Protein AF-A0A9C6UCA7-F1 (afdb_monomer)

Nearest PDB structures (foldseek):
  7qqg-assembly1_A  TM=9.571E-01  e=8.370E-09  Homo sapiens
  7qqh-assembly1_A  TM=9.563E-01  e=1.200E-08  Homo sapiens
  7qqg-assembly2_B  TM=9.559E-01  e=1.200E-08  Homo sapiens
  7qqg-assembly2_C  TM=9.600E-01  e=1.720E-08  Homo sapiens
  7qqg-assembly1_D  TM=9.188E-01  e=1.940E-08  Homo sapiens

Radius of gyration: 24.91 Å; Cα contacts (8 Å, |Δi|>4): 183; chains: 1; bounding box: 49×78×44 Å

Foldseek 3Di:
DVLVVCCVPVVDDQKAQPCVVPVPDPVSVPDDQKIARRNWKIWRADPDPPDQWDKDADAAAWKAWPPPRDIDGDRDIDPGHGHHPVRTTMIGGPPPDDDPPPPDPDDDDDDDDDDDDDDDDDDDDDDDDDD

Structure (mmCIF, N/CA/C/O backbone):
data_AF-A0A9C6UCA7-F1
#
_entry.id   AF-A0A9C6UCA7-F1
#
loop_
_atom_site.group_PDB
_atom_site.id
_atom_site.type_symbol
_atom_site.label_atom_id
_atom_site.label_alt_id
_atom_site.label_comp_id
_atom_site.label_asym_id
_atom_site.label_entity_id
_atom_site.label_seq_id
_atom_site.pdbx_PDB_ins_code
_atom_site.Cartn_x
_atom_site.Cartn_y
_atom_site.Cartn_z
_atom_site.occupancy
_atom_site.B_iso_or_equiv
_atom_site.auth_seq_id
_atom_site.auth_comp_id
_atom_site.auth_asym_id
_atom_site.auth_atom_id
_atom_site.pdbx_PDB_model_num
ATOM 1 N N . MET A 1 1 ? -1.208 7.340 -17.049 1.00 59.69 1 MET A N 1
ATOM 2 C CA . MET A 1 1 ? -0.645 7.132 -18.405 1.00 59.69 1 MET A CA 1
ATOM 3 C C . MET A 1 1 ? 0.790 6.6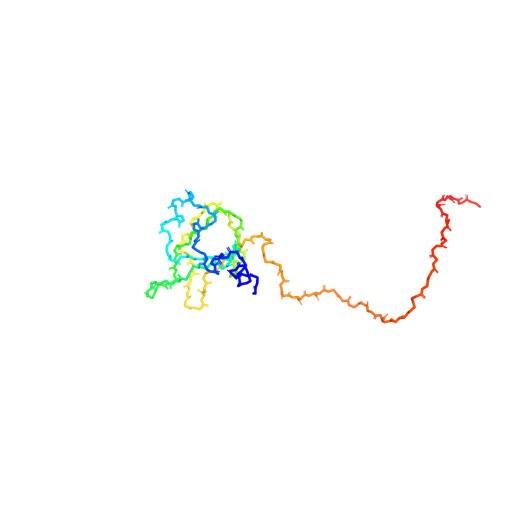12 -18.383 1.00 59.69 1 MET A C 1
ATOM 5 O O . MET A 1 1 ? 1.072 5.726 -19.172 1.00 59.69 1 MET A O 1
ATOM 9 N N . ALA A 1 2 ? 1.670 7.074 -17.482 1.00 77.56 2 ALA A N 1
ATOM 10 C CA . ALA A 1 2 ? 3.055 6.584 -17.419 1.00 77.56 2 ALA A CA 1
ATOM 11 C C . ALA A 1 2 ? 3.165 5.058 -17.201 1.00 77.56 2 ALA A C 1
ATOM 13 O O . ALA A 1 2 ? 3.810 4.397 -18.003 1.00 77.56 2 ALA A O 1
ATOM 14 N N . ALA A 1 3 ? 2.468 4.490 -16.207 1.00 79.31 3 ALA A N 1
ATOM 15 C CA . ALA A 1 3 ? 2.510 3.046 -15.932 1.00 79.31 3 ALA A CA 1
ATOM 16 C C . ALA A 1 3 ? 2.017 2.180 -17.111 1.00 79.31 3 ALA A C 1
ATOM 18 O O . ALA A 1 3 ? 2.656 1.199 -17.470 1.00 79.31 3 ALA A O 1
ATOM 19 N N . MET A 1 4 ? 0.925 2.578 -17.776 1.00 83.94 4 MET A N 1
ATOM 20 C CA . MET A 1 4 ? 0.438 1.870 -18.970 1.00 83.94 4 MET A CA 1
ATOM 21 C C . MET A 1 4 ? 1.442 1.927 -20.127 1.00 83.94 4 MET A C 1
ATOM 23 O O . MET A 1 4 ? 1.646 0.928 -20.804 1.00 83.94 4 MET A O 1
ATOM 27 N N . ASN A 1 5 ? 2.098 3.073 -20.337 1.00 87.06 5 ASN A N 1
ATOM 28 C CA . ASN A 1 5 ? 3.129 3.192 -21.367 1.00 87.06 5 ASN A CA 1
ATOM 29 C C . ASN A 1 5 ? 4.346 2.304 -21.057 1.00 87.06 5 ASN A C 1
ATOM 31 O O . ASN A 1 5 ? 4.850 1.624 -21.942 1.00 87.06 5 ASN A O 1
ATOM 35 N N . GLN A 1 6 ? 4.780 2.259 -19.792 1.00 84.62 6 GLN A N 1
ATOM 36 C CA . GLN A 1 6 ? 5.868 1.375 -19.357 1.00 84.62 6 GLN A CA 1
ATOM 37 C C . GLN A 1 6 ? 5.528 -0.101 -19.573 1.00 84.62 6 GLN A C 1
ATOM 39 O O . GLN A 1 6 ? 6.383 -0.867 -20.003 1.00 84.62 6 GLN A O 1
ATOM 44 N N . SER A 1 7 ? 4.270 -0.491 -19.370 1.00 86.94 7 SER A N 1
ATOM 45 C CA . SER A 1 7 ? 3.827 -1.857 -19.649 1.00 86.94 7 SER A CA 1
ATOM 46 C C . SER A 1 7 ? 3.943 -2.229 -21.127 1.00 86.94 7 SER A C 1
ATOM 48 O O . SER A 1 7 ? 4.423 -3.310 -21.454 1.00 86.94 7 SER A O 1
ATOM 50 N N . VAL A 1 8 ? 3.594 -1.307 -22.029 1.00 90.12 8 VAL A N 1
ATOM 51 C CA . VAL A 1 8 ? 3.721 -1.520 -23.479 1.00 90.12 8 VAL A CA 1
ATOM 52 C C . VAL A 1 8 ? 5.185 -1.571 -23.924 1.00 90.12 8 VAL A C 1
ATOM 54 O O . VAL A 1 8 ? 5.531 -2.370 -24.789 1.00 90.12 8 VAL A O 1
ATOM 57 N N . VAL A 1 9 ? 6.042 -0.718 -23.358 1.00 90.38 9 VAL A N 1
ATOM 58 C CA . VAL A 1 9 ? 7.435 -0.569 -23.810 1.00 90.38 9 VAL A CA 1
ATOM 59 C C . VAL A 1 9 ? 8.371 -1.600 -23.177 1.00 90.38 9 VAL A C 1
ATOM 61 O O . VAL A 1 9 ? 9.195 -2.183 -23.876 1.00 90.38 9 VAL A O 1
ATOM 64 N N . ALA A 1 10 ? 8.268 -1.808 -21.866 1.00 87.06 10 ALA A N 1
ATOM 65 C CA . ALA A 1 10 ? 9.217 -2.591 -21.075 1.00 87.06 10 ALA A CA 1
ATOM 66 C C . ALA A 1 10 ? 8.636 -3.916 -20.555 1.00 87.06 10 ALA A C 1
ATOM 68 O O . ALA A 1 10 ? 9.370 -4.723 -19.990 1.00 87.06 10 ALA A O 1
ATOM 69 N N . GLY A 1 11 ? 7.330 -4.151 -20.722 1.00 86.81 11 GLY A N 1
ATOM 70 C CA . GLY A 1 11 ? 6.659 -5.335 -20.182 1.00 86.81 11 GLY A CA 1
ATOM 71 C C . GLY A 1 11 ? 6.431 -5.284 -18.669 1.00 86.81 11 GLY A C 1
ATOM 72 O O . GLY A 1 11 ? 5.997 -6.276 -18.088 1.00 86.81 11 GLY A O 1
ATOM 73 N N . THR A 1 12 ? 6.695 -4.146 -18.019 1.00 88.31 12 THR A N 1
ATOM 74 C CA . THR A 1 12 ? 6.445 -3.973 -16.585 1.00 88.31 12 THR A CA 1
ATOM 75 C C . THR A 1 12 ? 4.942 -4.081 -16.302 1.00 88.31 12 THR A C 1
ATOM 77 O O . THR A 1 12 ? 4.139 -3.454 -17.005 1.00 88.31 12 THR A O 1
ATOM 80 N N . PRO A 1 13 ? 4.507 -4.856 -15.296 1.00 89.12 13 PRO A N 1
ATOM 81 C CA . PRO A 1 13 ? 3.097 -4.909 -14.934 1.00 89.12 13 PRO A CA 1
ATOM 82 C C . PRO A 1 13 ? 2.602 -3.526 -14.493 1.00 89.12 13 PRO A C 1
ATOM 84 O O . PRO A 1 13 ? 3.323 -2.755 -13.863 1.00 89.12 13 PRO A O 1
ATOM 87 N N . VAL A 1 14 ? 1.347 -3.203 -14.814 1.00 89.12 14 VAL A N 1
ATOM 88 C CA . VAL A 1 14 ? 0.724 -1.947 -14.357 1.00 89.12 14 VAL A CA 1
ATOM 89 C C . VAL A 1 14 ? 0.506 -1.974 -12.842 1.00 89.12 14 VAL A C 1
ATOM 91 O O . VAL A 1 14 ? 0.658 -0.945 -12.182 1.00 89.12 14 VAL A O 1
ATOM 94 N N . ASN A 1 15 ? 0.181 -3.152 -12.312 1.00 91.75 15 ASN A N 1
ATOM 95 C CA . ASN A 1 15 ? -0.010 -3.445 -10.900 1.00 91.75 15 ASN A CA 1
ATOM 96 C C . ASN A 1 15 ? 1.038 -4.459 -10.397 1.00 91.75 15 ASN A C 1
ATOM 98 O O . ASN A 1 15 ? 0.715 -5.641 -10.251 1.00 91.75 15 ASN A O 1
ATOM 102 N N . PRO A 1 16 ? 2.306 -4.055 -10.191 1.00 92.19 16 PRO A N 1
ATOM 103 C CA . PRO A 1 16 ? 3.293 -4.976 -9.655 1.00 92.19 16 PRO A CA 1
ATOM 104 C C . PRO A 1 16 ? 2.943 -5.381 -8.214 1.00 92.19 16 PRO A C 1
ATOM 106 O O . PRO A 1 16 ? 2.444 -4.558 -7.440 1.00 92.19 16 PRO A O 1
ATOM 109 N N . PRO A 1 17 ? 3.234 -6.630 -7.823 1.00 92.81 17 PRO A N 1
ATOM 110 C CA . PRO A 1 17 ? 3.215 -7.019 -6.418 1.00 92.81 17 PRO A CA 1
ATOM 111 C C . PRO A 1 17 ? 4.312 -6.274 -5.647 1.00 92.81 17 PRO A C 1
ATOM 113 O O . PRO A 1 17 ? 5.311 -5.848 -6.228 1.00 92.81 17 PRO A O 1
ATOM 116 N N . ILE A 1 18 ? 4.159 -6.116 -4.333 1.00 93.94 18 ILE A N 1
ATOM 117 C CA . ILE A 1 18 ? 5.053 -5.240 -3.558 1.00 93.94 18 ILE A CA 1
ATOM 118 C C . ILE A 1 18 ? 6.509 -5.730 -3.483 1.00 93.94 18 ILE A C 1
ATOM 120 O O . ILE A 1 18 ? 7.424 -4.908 -3.435 1.00 93.94 18 ILE A O 1
ATOM 124 N N . TRP A 1 19 ? 6.748 -7.044 -3.568 1.00 92.62 19 TRP A N 1
ATOM 125 C CA . TRP A 1 19 ? 8.095 -7.628 -3.646 1.00 92.62 19 TRP A CA 1
ATOM 126 C C . TRP A 1 19 ? 8.842 -7.265 -4.937 1.00 92.62 19 TRP A C 1
ATOM 128 O O . TRP A 1 19 ? 10.038 -7.511 -5.047 1.00 92.62 19 TRP A O 1
ATOM 138 N N . TRP A 1 20 ? 8.175 -6.654 -5.921 1.00 91.44 20 TRP A N 1
ATOM 139 C CA . TRP A 1 20 ? 8.822 -6.174 -7.144 1.00 91.44 20 TRP A CA 1
ATOM 140 C C . TRP A 1 20 ? 9.883 -5.097 -6.871 1.00 91.44 20 TRP A C 1
ATOM 142 O O . TRP A 1 20 ? 10.838 -4.972 -7.634 1.00 91.44 20 TRP A O 1
ATOM 152 N N . LEU A 1 21 ? 9.728 -4.324 -5.790 1.00 89.06 21 LEU A N 1
ATOM 153 C CA . LEU A 1 21 ? 10.707 -3.308 -5.385 1.00 89.06 21 LEU A CA 1
ATOM 154 C C . LEU A 1 21 ? 11.979 -3.928 -4.800 1.00 89.06 21 LEU A C 1
ATOM 156 O O . LEU A 1 21 ? 13.071 -3.412 -5.028 1.00 89.06 21 LEU A O 1
ATOM 160 N N . ASP A 1 22 ? 11.827 -5.018 -4.052 1.00 89.38 22 ASP A N 1
ATOM 161 C CA . ASP A 1 22 ? 12.929 -5.770 -3.467 1.00 89.38 22 ASP A CA 1
ATOM 162 C C . ASP A 1 22 ? 12.570 -7.266 -3.413 1.00 89.38 22 ASP A C 1
ATOM 164 O O . ASP A 1 22 ? 11.822 -7.692 -2.528 1.00 89.38 22 ASP A O 1
ATOM 168 N N . PRO A 1 23 ? 13.107 -8.089 -4.331 1.00 89.94 23 PRO A N 1
ATOM 169 C CA . PRO A 1 23 ? 12.813 -9.518 -4.369 1.00 89.94 23 PRO A CA 1
ATOM 170 C C . PRO A 1 23 ? 13.459 -10.297 -3.213 1.00 89.94 23 PRO A C 1
ATOM 172 O O . PRO A 1 23 ? 13.218 -11.496 -3.085 1.00 89.94 23 PRO A O 1
ATOM 175 N N . THR A 1 24 ? 14.306 -9.658 -2.399 1.00 93.06 24 THR A N 1
ATOM 176 C CA . THR A 1 24 ? 14.942 -10.275 -1.227 1.00 93.06 24 THR A CA 1
ATOM 177 C C . THR A 1 24 ? 14.157 -10.058 0.067 1.00 93.06 24 THR A C 1
ATOM 179 O O . THR A 1 24 ? 14.456 -10.694 1.078 1.00 93.06 24 THR A O 1
ATOM 182 N N . ASP A 1 25 ? 13.128 -9.208 0.039 1.00 93.38 25 ASP A N 1
ATOM 183 C CA . ASP A 1 25 ? 12.283 -8.918 1.191 1.00 93.38 25 ASP A CA 1
ATOM 184 C C . ASP A 1 25 ? 11.278 -10.058 1.444 1.00 93.38 25 ASP A C 1
ATOM 186 O O . ASP A 1 25 ? 10.241 -10.185 0.790 1.00 93.3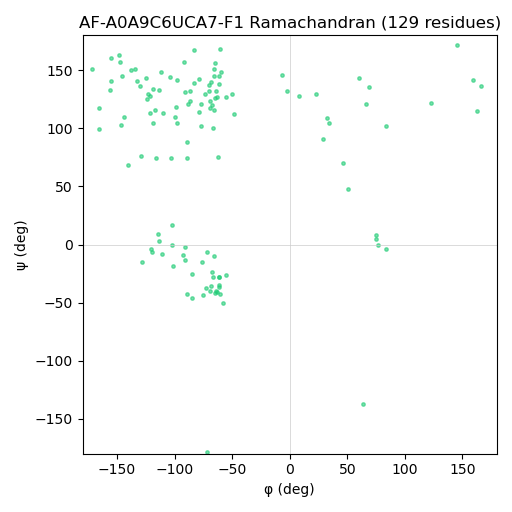8 25 ASP A O 1
ATOM 190 N N . GLU A 1 26 ? 11.578 -10.898 2.438 1.00 93.69 26 GLU A N 1
ATOM 191 C CA . GLU A 1 26 ? 10.725 -12.026 2.827 1.00 93.69 26 GLU A CA 1
ATOM 192 C C . GLU A 1 26 ? 9.325 -11.623 3.305 1.00 93.69 26 GLU A C 1
ATOM 194 O O . GLU A 1 26 ? 8.402 -12.439 3.221 1.00 93.69 26 GLU A O 1
ATOM 199 N N . ALA A 1 27 ? 9.157 -10.420 3.860 1.00 93.31 27 ALA A N 1
ATOM 200 C CA . ALA A 1 27 ? 7.846 -9.941 4.284 1.00 93.31 27 ALA A CA 1
ATOM 201 C C . ALA A 1 27 ? 7.023 -9.531 3.060 1.00 93.31 27 ALA A C 1
ATOM 203 O O . ALA A 1 27 ? 5.874 -9.953 2.937 1.00 93.31 27 ALA A O 1
ATOM 204 N N . ALA A 1 28 ? 7.640 -8.822 2.111 1.00 92.94 28 ALA A N 1
ATOM 205 C CA . ALA A 1 28 ? 7.003 -8.456 0.849 1.00 92.94 28 ALA A CA 1
ATOM 206 C C . ALA A 1 28 ? 6.598 -9.681 0.010 1.00 92.94 28 ALA A C 1
ATOM 208 O O . ALA A 1 28 ? 5.571 -9.661 -0.661 1.00 92.94 28 ALA A O 1
ATOM 209 N N . LEU A 1 29 ? 7.385 -10.763 0.055 1.00 93.69 29 LEU A N 1
ATOM 210 C CA . LEU A 1 29 ? 7.088 -12.018 -0.648 1.00 93.69 29 LEU A CA 1
ATOM 211 C C . LEU A 1 29 ? 5.867 -12.765 -0.092 1.00 93.69 29 LEU A C 1
ATOM 213 O O . LEU A 1 29 ? 5.277 -13.575 -0.804 1.00 93.69 29 LEU A O 1
ATOM 217 N N . LYS A 1 30 ? 5.512 -12.534 1.177 1.00 93.75 30 LYS A N 1
ATOM 218 C CA . LYS A 1 30 ? 4.363 -13.170 1.845 1.00 93.75 30 LYS A CA 1
ATOM 219 C C . LYS A 1 30 ? 3.078 -12.360 1.711 1.00 93.75 30 LYS A C 1
ATOM 221 O O . LYS A 1 30 ? 2.019 -12.881 2.039 1.00 93.75 30 LYS A O 1
ATOM 226 N N . GLU A 1 31 ? 3.179 -11.112 1.274 1.00 92.38 31 GLU A N 1
ATOM 227 C CA . GLU A 1 31 ? 2.047 -10.206 1.164 1.00 92.38 31 GLU A CA 1
ATOM 228 C C . GLU A 1 31 ? 1.371 -10.353 -0.203 1.00 92.38 31 GLU A C 1
ATOM 230 O O . GLU A 1 31 ? 1.988 -10.157 -1.253 1.00 92.38 31 GLU A O 1
ATOM 235 N N . ASP A 1 32 ? 0.089 -10.703 -0.186 1.00 91.75 32 ASP A N 1
ATOM 236 C CA . ASP A 1 32 ? -0.745 -10.921 -1.369 1.00 91.75 32 ASP A CA 1
ATOM 237 C C . ASP A 1 32 ? -1.951 -9.971 -1.435 1.00 91.75 32 ASP A C 1
ATOM 239 O O . ASP A 1 32 ? -2.658 -9.925 -2.444 1.00 91.75 32 ASP A O 1
ATOM 243 N N . SER A 1 33 ? -2.170 -9.178 -0.384 1.00 92.56 33 SER A N 1
ATOM 244 C CA . SER A 1 33 ? -3.318 -8.285 -0.248 1.00 92.56 33 SER A CA 1
ATOM 245 C C . SER A 1 33 ? -2.987 -6.815 -0.525 1.00 92.56 33 SER A C 1
ATOM 247 O O . SER A 1 33 ? -3.873 -5.959 -0.465 1.00 92.56 33 SER A O 1
ATOM 249 N N . GLU A 1 34 ? -1.726 -6.519 -0.842 1.00 95.12 34 GLU A N 1
ATOM 250 C CA . GLU A 1 34 ? -1.202 -5.187 -1.148 1.00 95.12 34 GLU A CA 1
ATOM 251 C C . GLU A 1 34 ? -0.521 -5.196 -2.512 1.00 95.12 34 GLU A C 1
ATOM 253 O O . GLU A 1 34 ? 0.135 -6.164 -2.904 1.00 95.12 34 GLU A O 1
ATOM 258 N N . PHE A 1 35 ? -0.660 -4.105 -3.259 1.00 94.75 35 PHE A N 1
ATOM 259 C CA . PHE A 1 35 ? -0.054 -3.997 -4.581 1.00 94.75 35 PHE A CA 1
ATOM 260 C C . PHE A 1 35 ? 0.365 -2.569 -4.896 1.00 94.75 35 PHE A C 1
ATOM 262 O O . PHE A 1 35 ? -0.155 -1.592 -4.350 1.00 94.75 35 PHE A O 1
ATOM 269 N N . LEU A 1 36 ? 1.311 -2.456 -5.819 1.00 94.19 36 LEU A N 1
ATOM 270 C CA . LEU A 1 36 ? 1.768 -1.185 -6.345 1.00 94.19 36 LEU A CA 1
ATOM 271 C C . LEU A 1 36 ? 0.971 -0.803 -7.592 1.00 94.19 36 LEU A C 1
ATOM 273 O O . LEU A 1 36 ? 0.420 -1.646 -8.293 1.00 94.19 36 LEU A O 1
ATOM 277 N N . LEU A 1 37 ? 0.939 0.486 -7.895 1.00 91.12 37 LEU A N 1
ATOM 278 C CA . LEU A 1 37 ? 0.475 1.046 -9.155 1.00 91.12 37 LEU A CA 1
ATOM 279 C C . LEU A 1 37 ? 1.653 1.789 -9.788 1.00 91.12 37 LEU A C 1
ATOM 281 O O . LEU A 1 37 ? 2.036 2.877 -9.350 1.00 91.12 37 LEU A O 1
ATOM 285 N N . GLY A 1 38 ? 2.251 1.182 -10.815 1.00 87.50 38 GLY A N 1
ATOM 286 C CA . GLY A 1 38 ? 3.608 1.538 -11.231 1.00 87.50 38 GLY A CA 1
ATOM 287 C C . GLY A 1 38 ? 4.614 1.224 -10.119 1.00 87.50 38 GLY A C 1
ATOM 288 O O . GLY A 1 38 ? 4.515 0.185 -9.486 1.00 87.50 38 GLY A O 1
ATOM 289 N N . GLU A 1 39 ? 5.562 2.122 -9.858 1.00 85.50 39 GLU A N 1
ATOM 290 C CA . GLU A 1 39 ? 6.644 1.894 -8.878 1.00 85.50 39 GLU A CA 1
ATOM 291 C C . GLU A 1 39 ? 6.556 2.818 -7.653 1.00 85.50 39 GLU A C 1
ATOM 293 O O . GLU A 1 39 ? 7.440 2.823 -6.804 1.00 85.50 39 GLU A O 1
ATOM 298 N N . SER A 1 40 ? 5.514 3.648 -7.572 1.00 90.44 40 SER A N 1
ATOM 299 C CA . SER A 1 40 ? 5.493 4.796 -6.662 1.00 90.44 40 SER A CA 1
ATOM 300 C C . SER A 1 40 ? 4.273 4.910 -5.763 1.00 90.44 40 SER A C 1
ATOM 302 O O . SER A 1 40 ? 4.305 5.685 -4.808 1.00 90.44 40 SER A O 1
ATOM 304 N N . LEU A 1 41 ? 3.204 4.181 -6.063 1.00 93.56 41 LEU A N 1
ATOM 305 C CA . LEU A 1 41 ? 1.933 4.236 -5.354 1.00 93.56 41 LEU A CA 1
ATOM 306 C C . LEU A 1 41 ? 1.606 2.829 -4.858 1.00 93.56 41 LEU A C 1
ATOM 308 O O . LEU A 1 41 ? 1.647 1.898 -5.648 1.00 93.56 41 LEU A O 1
ATOM 312 N N . LEU A 1 42 ? 1.283 2.681 -3.581 1.00 96.06 42 LEU A N 1
ATOM 313 C CA . LEU A 1 42 ? 0.898 1.434 -2.930 1.00 96.06 42 LEU A CA 1
ATOM 314 C C . LEU A 1 42 ? -0.562 1.533 -2.499 1.00 96.06 42 LEU A C 1
ATOM 316 O O . LEU A 1 42 ? -0.969 2.531 -1.905 1.00 96.06 42 LEU A O 1
ATOM 320 N N . ALA A 1 43 ? -1.342 0.499 -2.791 1.00 96.44 43 ALA A N 1
ATOM 321 C CA . ALA A 1 43 ? -2.719 0.352 -2.345 1.00 96.44 43 ALA A CA 1
ATOM 322 C C . ALA A 1 43 ? -2.850 -0.901 -1.472 1.00 96.44 43 ALA A C 1
ATOM 324 O O . ALA A 1 43 ? -2.364 -1.972 -1.836 1.00 96.44 43 ALA A O 1
ATOM 325 N N . ALA A 1 44 ? -3.532 -0.758 -0.336 1.00 96.31 44 ALA A N 1
ATOM 326 C CA . ALA A 1 44 ? -3.758 -1.828 0.631 1.00 96.31 44 ALA A CA 1
ATOM 327 C C . ALA A 1 44 ? -5.261 -1.916 0.966 1.00 96.31 44 ALA A C 1
ATOM 329 O O . ALA A 1 44 ? -5.699 -1.404 1.997 1.00 96.31 44 ALA A O 1
ATOM 330 N N . PRO A 1 45 ? -6.098 -2.488 0.081 1.00 94.31 45 PRO A N 1
ATOM 331 C CA . PRO A 1 45 ? -7.543 -2.586 0.300 1.00 94.31 45 PRO A CA 1
ATOM 332 C C . PRO A 1 45 ? -7.899 -3.493 1.486 1.00 94.31 45 PRO A C 1
ATOM 334 O O . PRO A 1 45 ? -7.198 -4.455 1.783 1.00 94.31 45 PRO A O 1
ATOM 337 N N . VAL A 1 46 ? -9.021 -3.233 2.156 1.00 94.19 46 VAL A N 1
ATOM 338 C CA . VAL A 1 46 ? -9.570 -4.171 3.149 1.00 94.19 46 VAL A CA 1
ATOM 339 C C . VAL A 1 46 ? -10.266 -5.313 2.410 1.00 94.19 46 VAL A C 1
ATOM 341 O O . VAL A 1 46 ? -11.183 -5.067 1.628 1.00 94.19 46 VAL A O 1
ATOM 344 N N . LEU A 1 47 ? -9.820 -6.549 2.642 1.00 91.38 47 LEU A N 1
ATOM 345 C CA . LEU A 1 47 ? -10.366 -7.746 1.985 1.00 91.38 47 LEU A CA 1
ATOM 346 C C . LEU A 1 47 ? -11.340 -8.535 2.874 1.00 91.38 47 LEU A C 1
ATOM 348 O O . LEU A 1 47 ? -12.144 -9.315 2.369 1.00 91.38 47 LEU A O 1
ATOM 352 N N . GLU A 1 48 ? -11.294 -8.308 4.186 1.00 90.62 48 GLU A N 1
ATOM 353 C CA . GLU A 1 48 ? -12.116 -9.014 5.168 1.00 90.62 48 GLU A CA 1
ATOM 354 C C . GLU A 1 48 ? -13.483 -8.348 5.355 1.00 90.62 48 GLU A C 1
ATOM 356 O O . GLU A 1 48 ? -13.596 -7.134 5.555 1.00 90.62 48 GLU A O 1
ATOM 361 N N . MET A 1 49 ? -14.550 -9.150 5.329 1.00 89.44 49 MET A N 1
ATOM 362 C CA . MET A 1 49 ? -15.914 -8.642 5.466 1.00 89.44 49 MET A CA 1
ATOM 363 C C . MET A 1 49 ? -16.140 -8.033 6.853 1.00 89.44 49 MET A C 1
ATOM 365 O O . MET A 1 49 ? -15.958 -8.686 7.877 1.00 89.44 49 MET A O 1
ATOM 369 N N . GLY A 1 50 ? -16.602 -6.782 6.881 1.00 91.00 50 GLY A N 1
ATOM 370 C CA . GLY A 1 50 ? -16.916 -6.072 8.123 1.00 91.00 50 GLY A CA 1
ATOM 371 C C . GLY A 1 50 ? -15.695 -5.550 8.885 1.00 91.00 50 GLY A C 1
ATOM 372 O O . GLY A 1 50 ? -15.872 -4.908 9.919 1.00 91.00 50 GLY A O 1
ATOM 373 N N . ALA A 1 51 ? -14.475 -5.771 8.386 1.00 92.94 51 ALA A N 1
ATOM 374 C CA . ALA A 1 51 ? -13.287 -5.150 8.949 1.00 92.94 51 ALA A CA 1
ATOM 375 C C . ALA A 1 51 ? -13.283 -3.640 8.660 1.00 92.94 51 ALA A C 1
ATOM 377 O O . ALA A 1 51 ? -13.602 -3.194 7.560 1.00 92.94 51 ALA A O 1
ATOM 378 N N . THR A 1 52 ? -12.913 -2.848 9.665 1.00 94.25 52 THR A N 1
ATOM 379 C CA . THR A 1 52 ? -12.751 -1.385 9.560 1.00 94.25 52 THR A CA 1
ATOM 380 C C . THR A 1 52 ? -11.299 -0.957 9.758 1.00 94.25 52 THR A C 1
ATOM 382 O O . THR A 1 52 ? -11.003 0.224 9.946 1.00 94.25 52 THR A O 1
ATOM 385 N N . SER A 1 53 ? -10.390 -1.925 9.795 1.00 95.44 53 SER A N 1
ATOM 386 C CA . SER A 1 53 ? -8.957 -1.724 9.899 1.00 95.44 53 SER A CA 1
ATOM 387 C C . SER A 1 53 ? -8.208 -2.920 9.325 1.00 95.44 53 SER A C 1
ATOM 389 O O . SER A 1 53 ? -8.764 -4.011 9.190 1.00 95.44 53 SER A O 1
ATOM 391 N N . ARG A 1 54 ? -6.938 -2.711 8.981 1.00 95.75 54 ARG A N 1
ATOM 392 C CA . ARG A 1 54 ? -6.015 -3.777 8.572 1.00 95.75 54 ARG A CA 1
ATOM 393 C C . ARG A 1 54 ? -4.586 -3.448 8.976 1.00 95.75 54 ARG A C 1
ATOM 395 O O . ARG A 1 54 ? -4.262 -2.293 9.247 1.00 95.75 54 ARG A O 1
ATOM 402 N N . ASP A 1 55 ? -3.727 -4.453 8.981 1.00 96.25 55 ASP A N 1
ATOM 403 C CA . ASP A 1 55 ? -2.288 -4.217 9.000 1.00 96.25 55 ASP A CA 1
ATOM 404 C C . ASP A 1 55 ? -1.827 -3.841 7.586 1.00 96.25 55 ASP A C 1
ATOM 406 O O . ASP A 1 55 ? -2.363 -4.358 6.606 1.00 96.25 55 ASP A O 1
ATOM 410 N N . VAL A 1 56 ? -0.881 -2.907 7.480 1.00 96.88 56 VAL A N 1
ATOM 411 C CA . VAL A 1 56 ? -0.309 -2.488 6.194 1.00 96.88 56 VAL A CA 1
ATOM 412 C C . VAL A 1 56 ? 1.201 -2.644 6.220 1.00 96.88 56 VAL A C 1
ATOM 414 O O . VAL A 1 56 ? 1.848 -2.080 7.106 1.00 96.88 56 VAL A O 1
ATOM 417 N N . TYR A 1 57 ? 1.777 -3.370 5.268 1.00 97.25 57 TYR A N 1
ATOM 418 C CA . TYR A 1 57 ? 3.221 -3.457 5.101 1.00 97.25 57 TYR A CA 1
ATOM 419 C C . TYR A 1 57 ? 3.729 -2.380 4.136 1.00 97.25 57 TYR A C 1
ATOM 421 O O . TYR A 1 57 ? 3.205 -2.147 3.056 1.00 97.25 57 TYR A O 1
ATOM 429 N N . LEU A 1 58 ? 4.777 -1.670 4.540 1.00 96.44 58 LEU A N 1
ATOM 430 C CA . LEU A 1 58 ? 5.459 -0.708 3.688 1.00 96.44 58 LEU A CA 1
ATOM 431 C C . LEU A 1 58 ? 6.893 -1.196 3.484 1.00 96.44 58 LEU A C 1
ATOM 433 O O . LEU A 1 58 ? 7.642 -1.239 4.467 1.00 96.44 58 LEU A O 1
ATOM 437 N N . PRO A 1 59 ? 7.292 -1.545 2.247 1.00 94.75 59 PRO A N 1
ATOM 438 C CA . PRO A 1 59 ? 8.644 -2.008 1.957 1.00 94.75 59 PRO A CA 1
ATOM 439 C C . PRO A 1 59 ? 9.647 -0.849 2.050 1.00 94.75 59 PRO A C 1
ATOM 441 O O . PRO A 1 59 ? 9.290 0.289 2.377 1.00 94.75 59 PRO A O 1
ATOM 444 N N . PHE A 1 60 ? 10.924 -1.119 1.773 1.00 94.06 60 PHE A N 1
ATOM 445 C CA . PHE A 1 60 ? 11.976 -0.103 1.820 1.00 94.06 60 PHE A CA 1
ATOM 446 C C . PHE A 1 60 ? 11.601 1.168 1.037 1.00 94.06 60 PHE A C 1
ATOM 448 O O . PHE A 1 60 ? 11.201 1.120 -0.125 1.00 94.06 60 PHE A O 1
ATOM 455 N N . GLY A 1 61 ? 11.739 2.325 1.687 1.00 92.62 61 GLY A N 1
ATOM 456 C CA . GLY A 1 61 ? 11.415 3.618 1.093 1.00 92.62 61 GLY A CA 1
ATOM 457 C C . GLY A 1 61 ? 10.852 4.616 2.098 1.00 92.62 61 GLY A C 1
ATOM 458 O O . GLY A 1 61 ? 10.568 4.292 3.253 1.00 92.62 61 GLY A O 1
ATOM 459 N N . LYS A 1 62 ? 10.695 5.862 1.645 1.00 95.94 62 LYS A N 1
ATOM 460 C CA . LYS A 1 62 ? 9.978 6.905 2.384 1.00 95.94 62 LYS A CA 1
ATOM 461 C C . LYS A 1 62 ? 8.576 7.015 1.823 1.00 95.94 62 LYS A C 1
ATOM 463 O O . LYS A 1 62 ? 8.398 7.494 0.708 1.00 95.94 62 LYS A O 1
ATOM 468 N N . TRP A 1 63 ? 7.605 6.583 2.602 1.00 96.44 63 TRP A N 1
ATOM 469 C CA . TRP A 1 63 ? 6.205 6.528 2.223 1.00 96.44 63 TRP A CA 1
ATOM 470 C C . TRP A 1 63 ? 5.434 7.660 2.881 1.00 96.44 63 TRP A C 1
ATOM 472 O O . TRP A 1 63 ? 5.699 8.037 4.023 1.00 96.44 63 TRP A O 1
ATOM 482 N N . VAL A 1 64 ? 4.457 8.189 2.163 1.00 97.19 64 VAL A N 1
ATOM 483 C CA . VAL A 1 64 ? 3.513 9.181 2.660 1.00 97.19 64 VAL A CA 1
ATOM 484 C C . VAL A 1 64 ? 2.116 8.613 2.502 1.00 97.19 64 VAL A C 1
ATOM 486 O O . VAL A 1 64 ? 1.743 8.152 1.426 1.00 97.19 64 VAL A O 1
ATOM 489 N N . ASP A 1 65 ? 1.360 8.626 3.588 1.00 96.56 65 ASP A N 1
ATOM 490 C CA . ASP A 1 65 ? -0.048 8.263 3.607 1.00 96.56 65 ASP A CA 1
ATOM 491 C C . ASP A 1 65 ? -0.862 9.321 2.861 1.00 96.56 65 ASP A C 1
ATOM 493 O O . ASP A 1 65 ? -0.819 10.509 3.194 1.00 96.56 65 ASP A O 1
ATOM 497 N N . GLY A 1 66 ? -1.604 8.893 1.847 1.00 94.69 66 GLY A N 1
ATOM 498 C CA . GLY A 1 66 ? -2.406 9.790 1.030 1.00 94.69 66 GLY A CA 1
ATOM 499 C C . GLY A 1 66 ? -3.700 10.277 1.689 1.00 94.69 66 GLY A C 1
ATOM 500 O O . GLY A 1 66 ? -4.272 11.267 1.238 1.00 94.69 66 GLY A O 1
ATOM 501 N N . ASN A 1 67 ? -4.148 9.634 2.769 1.00 94.44 67 ASN A N 1
ATOM 502 C CA . ASN A 1 67 ? -5.357 10.000 3.505 1.00 94.44 67 ASN A CA 1
ATOM 503 C C . ASN A 1 67 ? -5.078 11.025 4.612 1.00 94.44 67 ASN A C 1
ATOM 505 O O . ASN A 1 67 ? -5.854 11.960 4.793 1.00 94.44 67 ASN A O 1
ATOM 509 N N . ASN A 1 68 ? -3.985 10.863 5.365 1.00 93.25 68 ASN A N 1
ATOM 510 C CA . ASN A 1 68 ? -3.675 11.726 6.519 1.00 93.25 68 ASN A CA 1
ATOM 511 C C . ASN A 1 68 ? -2.334 12.481 6.415 1.00 93.25 68 ASN A C 1
ATOM 513 O O . ASN A 1 68 ? -2.021 13.285 7.294 1.00 93.25 68 ASN A O 1
ATOM 517 N N . GLY A 1 69 ? -1.536 12.244 5.368 1.00 94.56 69 GLY A N 1
ATOM 518 C CA . GLY A 1 69 ? -0.253 12.915 5.136 1.00 94.56 69 GLY A CA 1
ATOM 519 C C . GLY A 1 69 ? 0.898 12.449 6.034 1.00 94.56 69 GLY A C 1
ATOM 520 O O . GLY A 1 69 ? 1.987 13.029 5.991 1.00 94.56 69 GLY A O 1
ATOM 521 N N . LYS A 1 70 ? 0.694 11.426 6.871 1.00 96.56 70 LYS A N 1
ATOM 522 C CA . LYS A 1 70 ? 1.729 10.900 7.763 1.00 96.56 70 LYS A CA 1
ATOM 523 C C . LYS A 1 70 ? 2.832 10.219 6.964 1.00 96.56 70 LYS A C 1
ATOM 525 O O . LYS A 1 70 ? 2.584 9.498 6.003 1.00 96.56 70 LYS A O 1
ATOM 530 N N . LYS A 1 71 ? 4.070 10.440 7.400 1.00 97.06 71 LYS A N 1
ATOM 531 C CA . LYS A 1 71 ? 5.260 9.863 6.778 1.00 97.06 71 LYS A CA 1
ATOM 532 C C . LYS A 1 71 ? 5.711 8.614 7.522 1.00 97.06 71 LYS A C 1
ATOM 534 O O . LYS A 1 71 ? 5.698 8.581 8.754 1.00 97.06 71 LYS A O 1
ATOM 539 N N . TYR A 1 72 ? 6.157 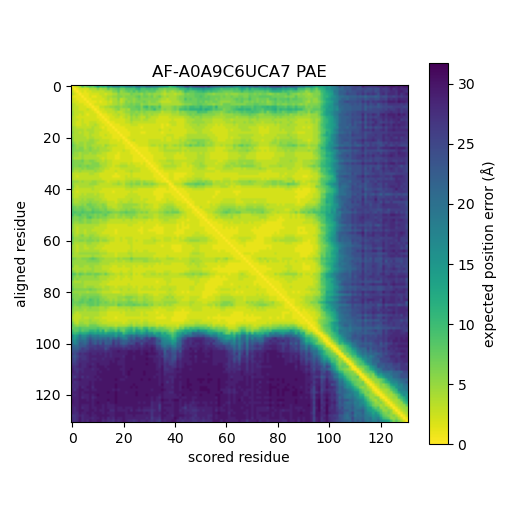7.630 6.761 1.00 97.19 72 TYR A N 1
ATOM 540 C CA . TYR A 1 72 ? 6.664 6.353 7.234 1.00 97.19 72 TYR A CA 1
ATOM 541 C C . TYR A 1 72 ? 7.983 6.042 6.529 1.00 97.19 72 TYR A C 1
ATOM 543 O O . TYR A 1 72 ? 8.134 6.296 5.336 1.00 97.19 72 TYR A O 1
ATOM 551 N N . THR A 1 73 ? 8.936 5.482 7.265 1.00 96.88 73 THR A N 1
ATOM 552 C CA . THR A 1 73 ? 10.184 4.964 6.695 1.00 96.88 73 THR A CA 1
ATOM 553 C C . THR A 1 73 ? 10.130 3.449 6.795 1.00 96.88 73 THR A C 1
ATOM 555 O O . THR A 1 73 ? 10.101 2.923 7.906 1.00 96.88 73 THR A O 1
ATOM 558 N N . GLY A 1 74 ? 10.062 2.772 5.650 1.00 94.31 74 GLY A N 1
ATOM 559 C CA . GLY A 1 74 ? 10.077 1.314 5.578 1.00 94.31 74 GLY A CA 1
ATOM 560 C C . GLY A 1 74 ? 11.497 0.729 5.615 1.00 94.31 74 GLY A C 1
ATOM 561 O O . GLY A 1 74 ? 12.467 1.475 5.435 1.00 94.31 74 GLY A O 1
ATOM 562 N N . PRO A 1 75 ? 11.643 -0.593 5.819 1.00 95.62 75 PRO A N 1
ATOM 563 C CA . PRO A 1 75 ? 10.562 -1.575 5.937 1.00 95.62 75 PRO A CA 1
ATOM 564 C C . PRO A 1 75 ? 9.826 -1.481 7.284 1.00 95.62 75 PRO A C 1
ATOM 566 O O . PRO A 1 75 ? 10.452 -1.445 8.344 1.00 95.62 75 PRO A O 1
ATOM 569 N N . VAL A 1 76 ? 8.492 -1.404 7.259 1.00 96.69 76 VAL A N 1
ATOM 570 C CA . VAL A 1 76 ? 7.667 -1.281 8.473 1.00 96.69 76 VAL A CA 1
ATOM 571 C C . VAL A 1 76 ? 6.254 -1.816 8.253 1.00 96.69 76 VAL A C 1
ATOM 573 O O . VAL A 1 76 ? 5.642 -1.558 7.225 1.00 96.69 76 VAL A O 1
ATOM 576 N N . THR A 1 77 ? 5.694 -2.500 9.253 1.00 96.88 77 THR A N 1
ATOM 577 C CA . THR A 1 77 ? 4.262 -2.836 9.282 1.00 96.88 77 THR A CA 1
ATOM 578 C C . THR A 1 77 ? 3.507 -1.842 10.159 1.00 96.88 77 THR A C 1
ATOM 580 O O . THR A 1 77 ? 3.734 -1.765 11.369 1.00 96.88 77 THR A O 1
ATOM 583 N N . ILE A 1 78 ? 2.571 -1.102 9.572 1.00 96.69 78 ILE A N 1
ATOM 584 C CA . ILE A 1 78 ? 1.613 -0.277 10.303 1.00 96.69 78 ILE A CA 1
ATOM 585 C C . ILE A 1 78 ? 0.516 -1.196 10.830 1.00 96.69 78 ILE A C 1
ATOM 587 O O . ILE A 1 78 ? -0.241 -1.779 10.060 1.00 96.69 78 ILE A O 1
ATOM 591 N N . LYS A 1 79 ? 0.429 -1.325 12.152 1.00 96.62 79 LYS A N 1
ATOM 592 C CA . LYS A 1 79 ? -0.584 -2.159 12.799 1.00 96.62 79 LYS A CA 1
ATOM 593 C C . LYS A 1 79 ? -1.911 -1.425 12.945 1.00 96.62 79 LYS A C 1
ATOM 595 O O . LYS A 1 79 ? -1.916 -0.254 13.327 1.00 96.62 79 LYS A O 1
ATOM 600 N N . ASN A 1 80 ? -3.014 -2.132 12.701 1.00 94.94 80 ASN A N 1
ATOM 601 C CA . ASN A 1 80 ? -4.383 -1.651 12.906 1.00 94.94 80 ASN A CA 1
ATOM 602 C C . ASN A 1 80 ? -4.657 -0.280 12.250 1.00 94.94 80 ASN A C 1
ATOM 604 O O . ASN A 1 80 ? -5.183 0.641 12.879 1.00 94.94 80 ASN A O 1
ATOM 608 N N . TYR A 1 81 ? -4.264 -0.128 10.986 1.00 96.56 81 TYR A N 1
ATOM 609 C CA . TYR A 1 81 ? -4.549 1.062 10.194 1.00 96.56 81 TYR A CA 1
ATOM 610 C C . TYR A 1 81 ? -6.060 1.226 10.008 1.00 96.56 81 TYR A C 1
ATOM 612 O O . TYR A 1 81 ? -6.724 0.300 9.550 1.00 96.56 81 TYR A O 1
ATOM 620 N N . SER A 1 82 ? -6.602 2.399 10.346 1.00 95.81 82 SER A N 1
ATOM 621 C CA . SER A 1 82 ? -8.035 2.692 10.229 1.00 95.81 82 SER A CA 1
ATOM 622 C C . SER A 1 82 ? -8.460 2.779 8.763 1.00 95.81 82 SER A C 1
ATOM 624 O O . SER A 1 82 ? -8.025 3.674 8.043 1.00 95.81 82 SER A O 1
ATOM 626 N N . ALA A 1 83 ? -9.345 1.880 8.347 1.00 94.50 83 ALA A N 1
ATOM 627 C CA . ALA A 1 83 ? -9.849 1.754 6.984 1.00 94.50 83 ALA A CA 1
ATOM 628 C C . ALA A 1 83 ? -11.359 1.439 7.004 1.00 94.50 83 ALA A C 1
ATOM 630 O O . ALA A 1 83 ? -11.760 0.310 6.713 1.00 94.50 83 ALA A O 1
ATOM 631 N N . PRO A 1 84 ? -12.214 2.391 7.434 1.00 93.56 84 PRO A N 1
ATOM 632 C CA . PRO A 1 84 ? -13.662 2.253 7.288 1.00 93.56 84 PRO A CA 1
ATOM 633 C C . PRO A 1 84 ? -14.059 2.130 5.808 1.00 93.56 84 PRO A C 1
ATOM 635 O O . PRO A 1 84 ? -13.261 2.386 4.912 1.00 93.56 84 PRO A O 1
ATOM 638 N N . LEU A 1 85 ? -15.313 1.753 5.547 1.00 90.56 85 LEU A N 1
ATOM 639 C CA . LEU A 1 85 ? -15.811 1.405 4.206 1.00 90.56 85 LEU A CA 1
ATOM 640 C C . LEU A 1 85 ? -15.596 2.492 3.131 1.00 90.56 85 LEU A C 1
ATOM 642 O O . LEU A 1 85 ? -15.522 2.182 1.945 1.00 90.56 85 LEU A O 1
ATOM 646 N N . ASP A 1 86 ? -15.515 3.757 3.533 1.00 92.25 86 ASP A N 1
ATOM 647 C CA . ASP A 1 86 ? -15.315 4.921 2.666 1.00 92.25 86 ASP A CA 1
ATOM 648 C C . ASP A 1 86 ? -13.838 5.303 2.465 1.00 92.25 86 ASP A C 1
ATOM 650 O O . ASP A 1 86 ? -13.535 6.235 1.719 1.00 92.25 86 ASP A O 1
ATOM 654 N N . THR A 1 87 ? -12.913 4.593 3.112 1.00 91.75 87 THR A N 1
ATOM 655 C CA . THR A 1 87 ? -11.492 4.930 3.150 1.00 91.75 87 THR A CA 1
ATOM 656 C C . THR A 1 87 ? -10.660 3.789 2.580 1.00 91.75 87 THR A C 1
ATOM 658 O O . THR A 1 87 ? -10.528 2.727 3.184 1.00 91.75 87 THR A O 1
ATOM 661 N N . LEU A 1 88 ? -10.029 4.033 1.432 1.00 94.06 88 LEU A N 1
ATOM 662 C CA . LEU A 1 88 ? -9.024 3.132 0.870 1.00 94.06 88 LEU A CA 1
ATOM 663 C C . LEU A 1 88 ? -7.647 3.478 1.459 1.00 94.06 88 LEU A C 1
ATOM 665 O O . LEU A 1 88 ? -7.207 4.614 1.291 1.00 94.06 88 LEU A O 1
ATOM 669 N N . PRO A 1 89 ? -6.923 2.552 2.105 1.00 96.31 89 PRO A N 1
ATOM 670 C CA . PRO A 1 89 ? -5.528 2.780 2.470 1.00 96.31 89 PRO A CA 1
ATOM 671 C C . PRO A 1 89 ? -4.650 2.864 1.218 1.00 96.31 89 PRO A C 1
ATOM 673 O O . PRO A 1 89 ? -4.578 1.918 0.428 1.00 96.31 89 PRO A O 1
ATOM 676 N N . TRP A 1 90 ? -3.979 4.001 1.033 1.00 96.50 90 TRP A N 1
ATOM 677 C CA . TRP A 1 90 ? -3.037 4.199 -0.063 1.00 96.50 90 TRP A CA 1
ATOM 678 C C . TRP A 1 90 ? -1.864 5.086 0.357 1.00 96.50 90 TRP A C 1
ATOM 680 O O . TRP A 1 90 ? -2.005 6.017 1.153 1.00 96.50 90 TRP A O 1
ATOM 690 N N . PHE A 1 91 ? -0.692 4.784 -0.192 1.00 96.69 91 PHE A N 1
ATOM 691 C CA . PHE A 1 91 ? 0.579 5.398 0.174 1.00 96.69 91 PHE A CA 1
ATOM 692 C C . PHE A 1 91 ? 1.386 5.698 -1.077 1.00 96.69 91 PHE A C 1
ATOM 694 O O . PHE A 1 91 ? 1.286 4.984 -2.069 1.00 96.69 91 PHE A O 1
ATOM 701 N N . TYR A 1 92 ? 2.220 6.725 -1.040 1.00 95.38 92 TYR A N 1
ATOM 702 C CA . TYR A 1 92 ? 3.097 7.053 -2.156 1.00 95.38 92 TYR A CA 1
ATOM 703 C C . TYR A 1 92 ? 4.516 7.352 -1.701 1.00 95.38 92 TYR A C 1
ATOM 705 O O . TYR A 1 92 ? 4.736 7.839 -0.593 1.00 95.38 92 TYR A O 1
ATOM 713 N N . ILE A 1 93 ? 5.490 7.077 -2.565 1.00 93.56 93 ILE A N 1
ATOM 714 C CA . ILE A 1 93 ? 6.893 7.364 -2.272 1.00 93.56 93 ILE A CA 1
ATOM 715 C C . ILE A 1 93 ? 7.106 8.882 -2.286 1.00 93.56 93 ILE A C 1
ATOM 717 O O . ILE A 1 93 ? 6.685 9.579 -3.215 1.00 93.56 93 ILE A O 1
ATOM 721 N N . GLU A 1 94 ? 7.767 9.417 -1.266 1.00 91.31 94 GLU A N 1
ATOM 722 C CA . GLU A 1 94 ? 8.093 10.839 -1.182 1.00 91.31 94 GLU A CA 1
ATOM 723 C C . GLU A 1 94 ? 8.874 11.289 -2.433 1.00 91.31 94 GLU A C 1
ATOM 725 O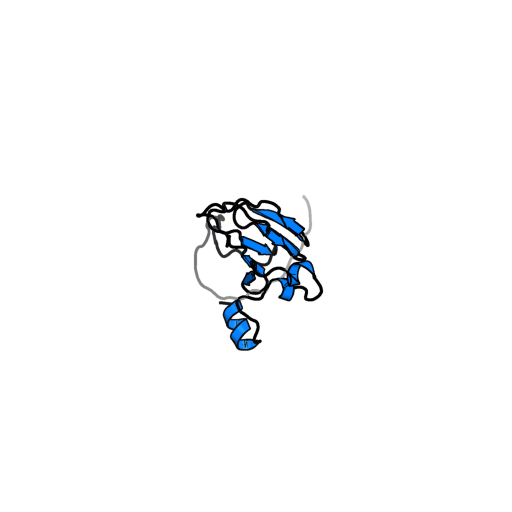 O . GLU A 1 94 ? 9.872 10.683 -2.816 1.00 91.31 94 GLU A O 1
ATOM 730 N N . GLY A 1 95 ? 8.397 12.347 -3.096 1.00 82.75 95 GLY A N 1
ATOM 731 C CA . GLY A 1 95 ? 8.999 12.876 -4.328 1.00 82.75 95 GLY A CA 1
ATOM 732 C C . GLY A 1 95 ? 8.579 12.174 -5.626 1.00 82.75 95 GLY A C 1
ATOM 733 O O . GLY A 1 95 ? 8.953 12.635 -6.701 1.00 82.75 95 GLY A O 1
ATO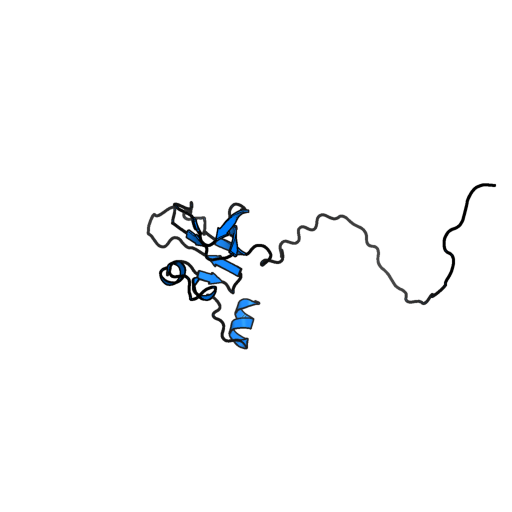M 734 N N . SER A 1 96 ? 7.780 11.106 -5.560 1.00 77.06 96 SER A N 1
ATOM 735 C CA . SER A 1 96 ? 7.354 10.353 -6.750 1.00 77.06 96 SER A CA 1
ATOM 736 C C . SER A 1 96 ? 6.122 10.924 -7.461 1.00 77.06 96 SER A C 1
ATOM 738 O O . SER A 1 96 ? 5.945 10.725 -8.665 1.00 77.06 96 SER A O 1
ATOM 740 N N . ILE A 1 97 ? 5.270 11.655 -6.739 1.00 65.62 97 ILE A N 1
ATOM 741 C CA . ILE A 1 97 ? 4.098 12.317 -7.308 1.00 65.62 97 ILE A CA 1
ATOM 742 C C . ILE A 1 97 ? 4.465 13.776 -7.569 1.00 65.62 97 ILE A C 1
ATOM 744 O O . ILE A 1 97 ? 4.532 14.587 -6.647 1.00 65.62 97 ILE A O 1
ATOM 748 N N . ALA A 1 98 ? 4.694 14.121 -8.836 1.00 52.59 98 ALA A N 1
ATOM 749 C CA . ALA A 1 98 ? 4.664 15.514 -9.261 1.00 52.59 98 ALA A CA 1
ATOM 750 C C . ALA A 1 98 ? 3.225 16.023 -9.095 1.00 52.59 98 ALA A C 1
ATOM 752 O O . ALA A 1 98 ? 2.308 15.497 -9.731 1.00 52.59 98 ALA A O 1
ATOM 753 N N . ASP A 1 99 ? 3.037 16.999 -8.210 1.00 41.78 99 ASP A N 1
ATOM 754 C CA . ASP A 1 99 ? 1.752 17.624 -7.908 1.00 41.78 99 ASP A CA 1
ATOM 755 C C . ASP A 1 99 ? 1.015 18.024 -9.199 1.00 41.78 99 ASP A C 1
ATOM 757 O O . ASP A 1 99 ? 1.448 18.898 -9.952 1.00 41.78 99 ASP A O 1
ATOM 761 N N . LYS A 1 100 ? -0.100 17.340 -9.479 1.00 44.78 100 LYS A N 1
ATOM 762 C CA . LYS A 1 100 ? -1.046 17.694 -10.548 1.00 44.78 100 LYS A CA 1
ATOM 763 C C . LYS A 1 100 ? -2.301 18.378 -10.006 1.00 44.78 100 LYS A C 1
ATOM 765 O O . LYS A 1 100 ? -3.297 18.476 -10.718 1.00 44.78 100 LYS A O 1
ATOM 770 N N . SER A 1 101 ? -2.267 18.873 -8.774 1.00 42.91 101 SER A N 1
ATOM 771 C CA . SER A 1 101 ? -3.272 19.773 -8.224 1.00 42.91 101 SER A CA 1
AT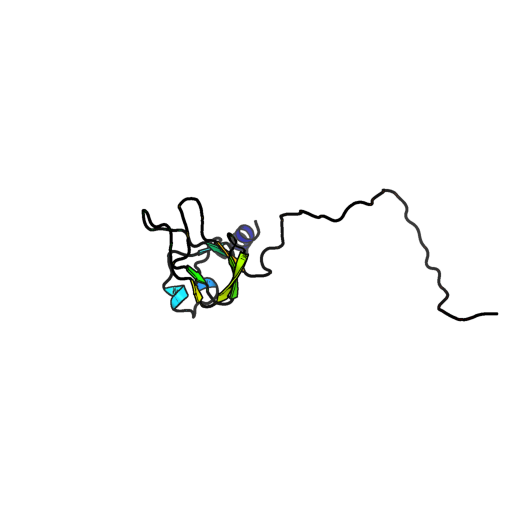OM 772 C C . SER A 1 101 ? -2.709 21.191 -8.212 1.00 42.91 101 SER A C 1
ATOM 774 O O . SER A 1 101 ? -2.338 21.742 -7.187 1.00 42.91 101 SER A O 1
ATOM 776 N N . GLY A 1 102 ? -2.635 21.804 -9.395 1.00 38.56 102 GLY A N 1
ATOM 777 C CA . GLY A 1 102 ? -2.227 23.197 -9.554 1.00 38.56 102 GLY A CA 1
ATOM 778 C C . GLY A 1 102 ? -3.179 24.181 -8.863 1.00 38.56 102 GLY A C 1
ATOM 779 O O . GLY A 1 102 ? -3.920 24.898 -9.528 1.00 38.56 102 GLY A O 1
ATOM 780 N N . ARG A 1 103 ? -3.124 24.284 -7.533 1.00 34.75 103 ARG A N 1
ATOM 781 C CA . ARG A 1 103 ? -3.451 25.514 -6.814 1.00 34.75 103 ARG A CA 1
ATOM 782 C C . ARG A 1 103 ? -2.164 26.325 -6.707 1.00 34.75 103 ARG A C 1
ATOM 784 O O . ARG A 1 103 ? -1.557 26.439 -5.649 1.00 34.75 103 ARG A O 1
ATOM 791 N N . SER A 1 104 ? -1.763 26.913 -7.832 1.00 39.66 104 SER A N 1
ATOM 792 C CA . SER A 1 104 ? -0.859 28.059 -7.816 1.00 39.66 104 SER A CA 1
ATOM 793 C C . SER A 1 104 ? -1.592 29.234 -7.175 1.00 39.66 104 SER A C 1
ATOM 795 O O . SER A 1 104 ? -2.388 29.906 -7.824 1.00 39.66 104 SER A O 1
ATOM 797 N N . THR A 1 105 ? -1.323 29.514 -5.903 1.00 39.84 105 THR A N 1
ATOM 798 C CA . T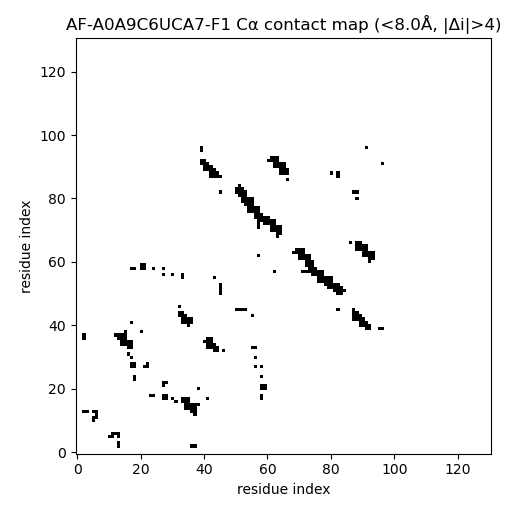HR A 1 105 ? -1.453 30.881 -5.392 1.00 39.84 105 THR A CA 1
ATOM 799 C C . THR A 1 105 ? -0.125 31.592 -5.586 1.00 39.84 105 THR A C 1
ATOM 801 O O . THR A 1 105 ? 0.717 31.623 -4.694 1.00 39.84 105 THR A O 1
ATOM 804 N N . SER A 1 106 ? 0.040 32.198 -6.752 1.00 37.47 106 SER A N 1
ATOM 805 C CA . SER A 1 106 ? 0.878 33.383 -6.902 1.00 37.47 106 SER A CA 1
ATOM 806 C C . SER A 1 106 ? 0.206 34.277 -7.932 1.00 37.47 106 SER A C 1
ATOM 808 O O . SER A 1 106 ? 0.047 33.934 -9.101 1.00 37.47 106 SER A O 1
ATOM 810 N N . ALA A 1 107 ? -0.309 35.388 -7.419 1.00 33.84 107 ALA A N 1
ATOM 811 C CA . ALA A 1 107 ? -1.087 36.363 -8.146 1.00 33.84 107 ALA A CA 1
ATOM 812 C C . ALA A 1 107 ? -0.282 37.004 -9.286 1.00 33.84 107 ALA A C 1
ATOM 814 O O . ALA A 1 107 ? 0.881 37.357 -9.125 1.00 33.84 107 ALA A O 1
ATOM 815 N N . ALA A 1 108 ? -0.977 37.160 -10.412 1.00 38.47 108 ALA A N 1
ATOM 816 C CA . ALA A 1 108 ? -0.939 38.284 -11.340 1.00 38.47 108 ALA A CA 1
ATOM 817 C C . ALA A 1 108 ? 0.394 39.041 -11.517 1.00 38.47 108 ALA A C 1
ATOM 819 O O . ALA A 1 108 ? 0.740 39.935 -10.754 1.00 38.47 108 ALA A O 1
ATOM 820 N N . SER A 1 109 ? 1.014 38.854 -12.679 1.00 31.52 109 SER A N 1
ATOM 821 C CA . SER A 1 109 ? 0.975 39.908 -13.701 1.00 31.52 109 SER A CA 1
ATOM 822 C C . SER A 1 109 ? 1.424 39.347 -15.051 1.00 31.52 109 SER A C 1
ATOM 824 O O . SER A 1 109 ? 2.553 38.909 -15.231 1.00 31.52 109 SER A O 1
ATOM 826 N N . SER A 1 110 ? 0.516 39.373 -16.022 1.00 35.00 110 SER A N 1
ATOM 827 C CA . SER A 1 110 ? 0.907 39.605 -17.411 1.00 35.00 110 SER A CA 1
ATOM 828 C C . SER A 1 110 ? 0.352 40.978 -17.781 1.00 35.00 110 SER A C 1
ATOM 830 O O . SER A 1 110 ? -0.709 41.359 -17.275 1.00 35.00 110 SER A O 1
ATOM 832 N N . PRO A 1 111 ? 1.039 41.710 -18.660 1.00 40.88 111 PRO A N 1
ATOM 833 C CA . PRO A 1 111 ? 0.437 41.780 -19.976 1.00 40.88 111 PRO A CA 1
ATOM 834 C C . PRO A 1 111 ? 1.429 41.464 -21.094 1.00 40.88 111 PRO A C 1
ATOM 836 O O . PRO A 1 111 ? 2.577 41.892 -21.116 1.00 40.88 111 PRO A O 1
ATOM 839 N N . SER A 1 112 ? 0.893 40.663 -22.004 1.00 38.84 112 SER A N 1
ATOM 840 C CA . SER A 1 112 ? 1.155 40.535 -23.434 1.00 38.84 112 SER A CA 1
ATOM 841 C C . SER A 1 112 ? 2.088 41.537 -24.132 1.00 38.84 112 SER A C 1
ATOM 843 O O . SER A 1 112 ? 1.964 42.747 -23.951 1.00 38.84 112 SER A O 1
ATOM 845 N N . SER A 1 113 ? 2.796 40.982 -25.123 1.00 34.78 113 SER A N 1
ATOM 846 C CA . SER A 1 113 ? 2.874 41.434 -26.526 1.00 34.78 113 SER A CA 1
ATOM 847 C C . SER A 1 113 ? 4.280 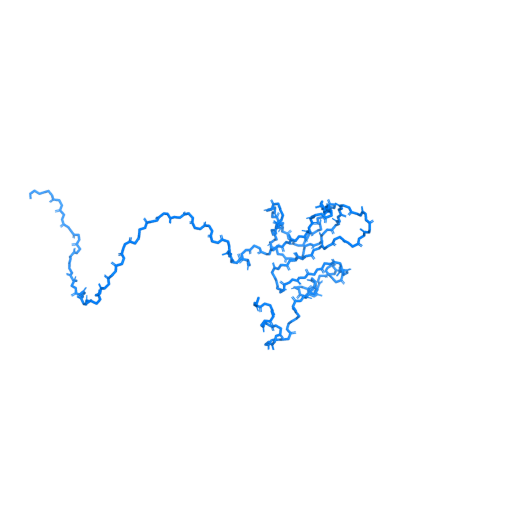41.746 -27.022 1.00 34.78 113 SER A C 1
ATOM 849 O O . SER A 1 113 ? 4.914 42.675 -26.553 1.00 34.78 113 SER A O 1
ATOM 851 N N . HIS A 1 114 ? 4.637 41.017 -28.084 1.00 38.41 114 HIS A N 1
ATOM 852 C CA . HIS A 1 114 ? 5.381 41.470 -29.260 1.00 38.41 114 HIS A CA 1
ATOM 853 C C . HIS A 1 114 ? 6.806 42.048 -29.119 1.00 38.41 114 HIS A C 1
ATOM 855 O O . HIS A 1 114 ? 7.114 42.855 -28.257 1.00 38.41 114 HIS A O 1
ATOM 861 N N . ALA A 1 115 ? 7.610 41.704 -30.136 1.00 35.50 115 ALA A N 1
ATOM 862 C CA . ALA A 1 115 ? 8.934 42.227 -30.498 1.00 35.50 115 ALA A CA 1
ATOM 863 C C . ALA A 1 115 ? 10.107 41.584 -29.721 1.00 35.50 115 ALA A C 1
ATOM 865 O O . ALA A 1 115 ? 10.293 41.800 -28.534 1.00 35.50 115 ALA A O 1
ATOM 866 N N . LEU A 1 116 ? 10.875 40.6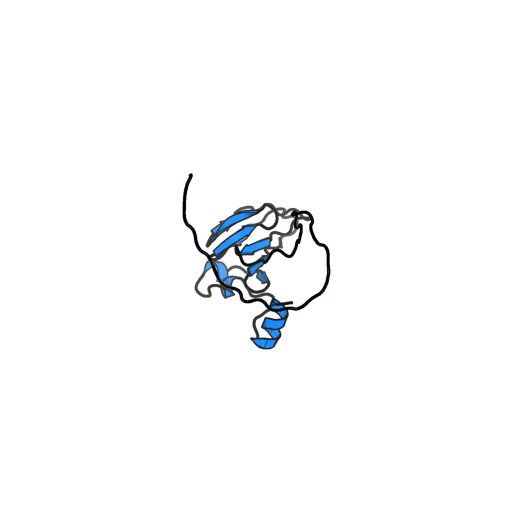49 -30.301 1.00 36.06 116 LEU A N 1
ATOM 867 C CA . LEU A 1 116 ? 11.924 40.908 -31.305 1.00 36.06 116 LEU A CA 1
ATOM 868 C C . LEU A 1 116 ? 12.646 42.238 -31.054 1.00 36.06 116 LEU A C 1
ATOM 870 O O . LEU A 1 116 ? 12.127 43.283 -31.420 1.00 36.06 116 LEU A O 1
ATOM 874 N N . SER A 1 117 ? 13.869 42.187 -30.524 1.00 31.94 117 SER A N 1
ATOM 875 C CA . SER A 1 117 ? 15.056 42.749 -31.186 1.00 31.94 117 SER A CA 1
ATOM 876 C C . SER A 1 117 ? 16.238 42.865 -30.219 1.00 31.94 117 SER A C 1
ATOM 878 O O . SER A 1 117 ? 16.103 43.303 -29.083 1.00 31.94 117 SER A O 1
ATOM 880 N N . LEU A 1 118 ? 17.391 42.463 -30.749 1.00 34.94 118 LEU A N 1
ATOM 881 C CA . LEU A 1 118 ? 18.767 42.853 -30.449 1.00 34.94 118 LEU A CA 1
ATOM 882 C C . LEU A 1 118 ? 18.996 43.945 -29.390 1.00 34.94 118 LEU A C 1
ATOM 884 O O . LEU A 1 118 ? 18.479 45.050 -29.522 1.00 34.94 118 LEU A O 1
ATOM 888 N N . THR A 1 119 ? 19.923 43.658 -28.469 1.00 33.91 119 THR A N 1
ATOM 889 C CA . THR A 1 119 ? 21.075 44.477 -27.992 1.00 33.91 119 THR A CA 1
ATOM 890 C C . THR A 1 119 ? 21.519 43.843 -26.659 1.00 33.91 119 THR A C 1
ATOM 892 O O . THR A 1 119 ? 20.730 43.733 -25.737 1.00 33.91 119 THR A O 1
ATOM 895 N N . CYS A 1 120 ? 22.697 43.254 -26.449 1.00 32.31 120 CYS A N 1
ATOM 896 C CA . CYS A 1 120 ? 24.040 43.542 -26.949 1.00 32.31 120 CYS A CA 1
ATOM 897 C C . CYS A 1 120 ? 24.395 45.032 -26.866 1.00 32.31 120 CYS A C 1
ATOM 899 O O . CYS A 1 120 ? 24.462 45.717 -27.877 1.00 32.31 120 CYS A O 1
ATOM 901 N N . ALA A 1 121 ? 24.576 45.510 -25.635 1.00 34.25 121 ALA A N 1
ATOM 902 C CA . ALA A 1 121 ? 25.488 46.586 -25.238 1.00 34.25 121 ALA A CA 1
ATOM 903 C C . ALA A 1 121 ? 25.582 46.504 -23.699 1.00 34.25 121 ALA A C 1
ATOM 905 O O . ALA A 1 121 ? 24.587 46.689 -23.012 1.00 34.25 121 ALA A O 1
ATOM 906 N N . LEU A 1 122 ? 26.616 45.897 -23.117 1.00 29.17 122 LEU A N 1
ATOM 907 C CA . LEU A 1 122 ? 27.970 46.433 -22.953 1.00 29.17 122 LEU A CA 1
ATOM 908 C C . LEU A 1 122 ? 28.005 47.639 -21.998 1.00 29.17 122 LEU A C 1
ATOM 910 O O . LEU A 1 122 ? 27.430 48.677 -22.298 1.00 29.17 122 LEU A O 1
ATOM 914 N N . ALA A 1 123 ? 28.801 47.475 -20.933 1.00 32.84 123 ALA A N 1
ATOM 915 C CA . ALA A 1 123 ? 29.273 48.489 -19.984 1.00 32.84 123 ALA A CA 1
ATOM 916 C C . ALA A 1 123 ? 28.185 49.096 -19.065 1.00 32.84 123 ALA A C 1
ATOM 918 O O . ALA A 1 123 ? 27.102 49.443 -19.494 1.00 32.84 123 ALA A O 1
ATOM 919 N N . LEU A 1 124 ? 28.378 49.271 -17.763 1.00 35.31 124 LEU A N 1
ATOM 920 C CA . LEU A 1 124 ? 29.611 49.443 -17.021 1.00 35.31 124 LEU A CA 1
ATOM 921 C C . LEU A 1 124 ? 29.355 49.012 -15.573 1.00 35.31 124 LEU A C 1
ATOM 923 O O . LEU A 1 124 ? 28.359 49.383 -14.954 1.00 35.31 124 LEU A O 1
ATOM 927 N N . ALA A 1 125 ? 30.273 48.202 -15.061 1.00 34.06 125 ALA A N 1
ATOM 928 C CA . ALA A 1 125 ? 30.365 47.860 -13.660 1.00 34.06 125 ALA A CA 1
ATOM 929 C C . ALA A 1 125 ? 30.581 49.112 -12.791 1.00 34.06 125 ALA A C 1
ATOM 931 O O . ALA A 1 125 ? 31.223 50.071 -13.211 1.00 34.06 125 ALA A O 1
ATOM 932 N N . LEU A 1 126 ? 30.041 49.032 -11.572 1.00 33.38 126 LEU A N 1
ATOM 933 C CA . LEU A 1 126 ? 30.496 49.643 -10.318 1.00 33.38 126 LEU A CA 1
ATOM 934 C C . LEU A 1 126 ? 31.661 50.648 -10.390 1.00 33.38 126 LEU A C 1
ATOM 936 O O . LEU A 1 126 ? 32.763 50.260 -10.774 1.00 33.38 126 LEU A O 1
ATOM 940 N N . THR A 1 127 ? 31.446 51.840 -9.808 1.00 37.88 127 THR A N 1
ATOM 941 C CA . THR A 1 127 ? 32.356 52.634 -8.930 1.00 37.88 127 THR A CA 1
ATOM 942 C C . THR A 1 127 ? 31.882 54.102 -8.953 1.00 37.88 127 THR A C 1
ATOM 944 O O . THR A 1 127 ? 31.499 54.561 -10.015 1.00 37.88 127 THR A O 1
ATOM 947 N N . VAL A 1 128 ? 31.847 54.963 -7.929 1.00 35.50 128 VAL A N 1
ATOM 948 C CA . VAL A 1 128 ? 32.057 54.996 -6.469 1.00 35.50 128 VAL A CA 1
ATOM 949 C C . VAL A 1 128 ? 31.593 56.412 -6.024 1.00 35.50 128 VAL A C 1
ATOM 951 O O . VAL A 1 128 ? 31.670 57.346 -6.810 1.00 35.50 128 VAL A O 1
ATOM 954 N N . LYS A 1 129 ? 31.119 56.529 -4.773 1.00 37.97 129 LYS A N 1
ATOM 955 C CA . LYS A 1 129 ? 31.070 57.690 -3.843 1.00 37.97 129 LYS A CA 1
ATOM 956 C C . LYS A 1 129 ? 31.127 59.140 -4.372 1.00 37.97 129 LYS A C 1
ATOM 958 O O . LYS A 1 129 ? 32.111 59.555 -4.962 1.00 37.97 129 LYS A O 1
ATOM 963 N N . PHE A 1 130 ? 30.155 59.921 -3.880 1.00 31.56 130 PHE A N 1
ATOM 964 C CA . PHE A 1 130 ? 30.350 61.184 -3.140 1.00 31.56 130 PHE A CA 1
ATOM 965 C C . PHE A 1 130 ? 31.619 61.992 -3.481 1.00 31.56 130 PHE A C 1
ATOM 967 O O . PHE A 1 130 ? 32.644 61.816 -2.824 1.00 31.56 130 PHE A O 1
ATOM 974 N N . PHE A 1 131 ? 31.529 62.903 -4.446 1.00 42.16 131 PHE A N 1
ATOM 975 C CA . PHE A 1 131 ? 31.508 64.366 -4.275 1.00 42.16 131 PHE A CA 1
ATOM 976 C C . PHE A 1 131 ? 31.255 65.015 -5.640 1.00 42.16 131 PHE A C 1
ATOM 978 O O . PHE A 1 131 ? 31.664 64.407 -6.654 1.00 42.16 131 PHE A O 1
#

Organism: Frankliniella occidentalis (NCBI:txid133901)

Mean predicted aligned error: 12.81 Å

Solvent-accessible surface area (backbone atoms only — not comparable to full-atom values): 8472 Å² total; per-residue (Å²): 111,68,40,61,50,41,26,74,75,73,66,46,59,47,64,31,55,54,23,74,84,42,83,81,40,69,67,38,69,71,50,82,68,41,34,23,51,37,94,41,33,39,41,45,62,86,86,58,89,90,53,45,49,43,72,44,80,38,64,77,47,50,36,27,32,72,87,80,65,53,74,46,70,33,71,42,72,47,73,68,40,84,27,44,96,92,45,78,48,38,34,31,35,72,87,63,70,76,84,83,74,83,76,77,88,71,82,87,83,82,82,86,81,86,78,90,77,92,76,93,77,82,87,78,81,89,85,79,80,96,129

Secondary structure (DSSP, 8-state):
-HHHHHHHHH---SS-BGGGS-TT-HHHHH--S-EEETTTEEE----STT-SEEEEEEEEEEEEETTT--EEEEEEEEEEEE--TT---EEEETTTS----------------------------------

InterPro domains:
  IPR013780 Glycosyl hydrolase, all-beta [G3DSA:2.60.40.1180] (45-93)
  IPR048395 Glycosyl hydrolase family 31, C-terminal domain [PF21365] (11-97)
  IPR050985 Alpha-glycosidase and related enzymes [PTHR43053] (5-94)

pLDDT: mean 77.65, std 24.8, range [29.17, 97.25]

Sequence (131 aa):
MAAMNQSVVAGTPVNPPIWWLDPTDEAALKEDSEFLLGESLLAAPVLEMGATSRDVYLPFGKWVDGNNGKKYTGPVTIKNYSAPLDTLPWFYIEGSIADKSGRSTSAASSPSSHALSLTCALALALTVKFF